Protein AF-A0AAD2GBJ2-F1 (afdb_monomer_lite)

Radius of gyration: 24.07 Å; chains: 1; bounding box: 47×38×88 Å

Structure (mmCIF, N/CA/C/O backbone):
data_AF-A0AAD2GBJ2-F1
#
_entry.id   AF-A0AAD2GBJ2-F1
#
loop_
_atom_site.group_PDB
_atom_site.id
_atom_site.type_symbol
_atom_site.label_atom_id
_atom_site.label_alt_id
_atom_site.label_comp_id
_atom_site.label_asym_id
_atom_site.label_entity_id
_atom_site.label_seq_id
_atom_site.pdbx_PDB_ins_code
_atom_site.Cartn_x
_atom_site.Cartn_y
_atom_site.Cartn_z
_atom_site.occupancy
_atom_site.B_iso_or_equiv
_atom_site.auth_seq_id
_atom_site.auth_comp_id
_atom_site.auth_asym_id
_atom_site.auth_atom_id
_atom_site.pdbx_PDB_model_num
ATOM 1 N N . MET A 1 1 ? -6.861 6.510 -46.431 1.00 47.28 1 MET A N 1
ATOM 2 C CA . MET A 1 1 ? -6.128 7.143 -45.316 1.00 47.28 1 MET A CA 1
ATOM 3 C C . MET A 1 1 ? -5.140 8.112 -45.944 1.00 47.28 1 MET A C 1
ATOM 5 O O . MET A 1 1 ? -4.191 7.664 -46.571 1.00 47.28 1 MET A O 1
ATOM 9 N N . PHE A 1 2 ? -5.452 9.412 -45.927 1.00 56.41 2 PHE A N 1
ATOM 10 C CA . PHE A 1 2 ? -4.546 10.474 -46.386 1.00 56.41 2 PHE A CA 1
ATOM 11 C C . PHE A 1 2 ? -3.212 10.320 -45.650 1.00 56.41 2 PHE A C 1
ATOM 13 O O . PHE A 1 2 ? -3.256 9.986 -44.470 1.00 56.41 2 PHE A O 1
ATOM 20 N N . GLY A 1 3 ? -2.071 1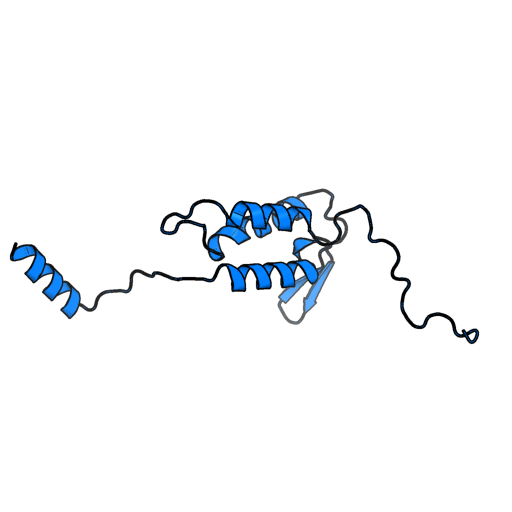0.501 -46.326 1.00 68.94 3 GLY A N 1
ATOM 21 C CA . GLY A 1 3 ? -0.700 10.249 -45.838 1.00 68.94 3 GLY A CA 1
ATOM 22 C C . GLY A 1 3 ? -0.228 11.112 -44.657 1.00 68.94 3 GLY A C 1
ATOM 23 O O . GLY A 1 3 ? 0.916 11.548 -44.622 1.00 68.94 3 GLY A O 1
ATOM 24 N N . ILE A 1 4 ? -1.114 11.375 -43.703 1.00 77.12 4 ILE A N 1
ATOM 25 C CA . ILE A 1 4 ? -0.851 12.014 -42.428 1.00 77.12 4 ILE A CA 1
ATOM 26 C C . ILE A 1 4 ? -0.357 10.907 -41.484 1.00 77.12 4 ILE A C 1
ATOM 28 O O . ILE A 1 4 ? -1.101 9.949 -41.238 1.00 77.12 4 ILE A O 1
ATOM 32 N N . PRO A 1 5 ? 0.883 10.989 -40.971 1.00 75.44 5 PRO A N 1
ATOM 33 C CA . PRO A 1 5 ? 1.371 10.038 -39.982 1.00 75.44 5 PRO A CA 1
ATOM 34 C C . PRO A 1 5 ? 0.474 10.060 -38.739 1.00 75.44 5 PRO A C 1
ATOM 36 O O . PRO A 1 5 ? -0.103 11.090 -38.393 1.00 75.44 5 PRO A O 1
ATOM 39 N N . SER A 1 6 ? 0.343 8.912 -38.068 1.00 75.00 6 SER A N 1
ATOM 40 C CA . SER A 1 6 ? -0.404 8.794 -36.811 1.00 75.00 6 SER A CA 1
ATOM 41 C C . SER A 1 6 ? 0.037 9.882 -35.827 1.00 75.00 6 SER A C 1
ATOM 43 O O . SER A 1 6 ? 1.187 9.896 -35.399 1.00 75.00 6 SER A O 1
ATOM 45 N N . MET A 1 7 ? -0.884 10.777 -35.458 1.00 81.81 7 MET A N 1
ATOM 46 C CA . MET A 1 7 ? -0.644 11.834 -34.464 1.00 81.81 7 MET A CA 1
ATOM 47 C C . MET A 1 7 ? -0.554 11.282 -33.034 1.00 81.81 7 MET A C 1
ATOM 49 O O . MET A 1 7 ? -0.141 11.987 -32.117 1.00 81.81 7 MET A O 1
ATOM 53 N N . THR A 1 8 ? -0.954 10.026 -32.830 1.00 82.75 8 THR A N 1
ATOM 54 C CA . THR A 1 8 ? -0.860 9.343 -31.542 1.00 82.75 8 THR A CA 1
ATOM 55 C C . THR A 1 8 ? 0.445 8.558 -31.430 1.00 82.75 8 THR A C 1
ATOM 57 O O . THR A 1 8 ? 0.902 8.002 -32.437 1.00 82.75 8 THR A O 1
ATOM 60 N N . PRO A 1 9 ? 1.020 8.452 -30.217 1.00 82.56 9 PRO A N 1
ATOM 61 C CA . PRO A 1 9 ? 2.178 7.603 -29.977 1.00 82.56 9 PRO A CA 1
ATOM 62 C C . PRO A 1 9 ? 1.876 6.151 -30.354 1.00 82.56 9 PRO A C 1
ATOM 64 O O . PRO A 1 9 ? 0.736 5.686 -30.272 1.00 82.56 9 PRO A O 1
ATOM 67 N N . VAL A 1 10 ? 2.916 5.428 -30.766 1.00 78.38 10 VAL A N 1
ATOM 68 C CA . VAL A 1 10 ? 2.814 4.010 -31.113 1.00 78.38 10 VAL A CA 1
ATOM 69 C C . VAL A 1 10 ? 2.427 3.234 -29.853 1.00 78.38 10 VAL A C 1
ATOM 71 O O . VAL A 1 10 ? 3.221 3.125 -28.922 1.00 78.38 10 VAL A O 1
ATOM 74 N N . MET A 1 11 ? 1.209 2.690 -29.818 1.00 78.81 11 MET A N 1
ATOM 75 C CA . MET A 1 11 ? 0.686 1.887 -28.700 1.00 78.81 11 MET A CA 1
ATOM 76 C C . MET A 1 11 ? 1.276 0.467 -28.670 1.00 78.81 11 MET A C 1
ATOM 78 O O . MET A 1 11 ? 0.545 -0.483 -28.418 1.00 78.81 11 MET A O 1
ATOM 82 N N . GLY A 1 12 ? 2.558 0.300 -29.014 1.00 76.12 12 GLY A N 1
ATOM 83 C CA . GLY A 1 12 ? 3.214 -1.006 -29.123 1.00 76.12 12 GLY A CA 1
ATOM 84 C C . GLY A 1 12 ? 2.973 -1.908 -27.901 1.00 76.12 12 GLY A C 1
ATOM 85 O O . GLY A 1 12 ? 2.557 -1.427 -26.845 1.00 76.12 12 GLY A O 1
ATOM 86 N N . PRO A 1 13 ? 3.211 -3.225 -28.029 1.00 81.12 13 PRO A N 1
ATOM 87 C CA . PRO A 1 13 ? 2.935 -4.162 -26.947 1.00 81.12 13 PRO A CA 1
ATOM 88 C C . PRO A 1 13 ? 3.663 -3.733 -25.670 1.00 81.12 13 PRO A C 1
ATOM 90 O O . PRO A 1 13 ? 4.822 -3.314 -25.718 1.00 81.12 13 PRO A O 1
ATOM 93 N N . PHE A 1 14 ? 2.974 -3.828 -24.530 1.00 79.56 14 PHE A N 1
ATOM 94 C CA . PHE A 1 14 ? 3.601 -3.552 -23.244 1.00 79.56 14 PHE A CA 1
ATOM 95 C C . PHE A 1 14 ? 4.816 -4.470 -23.038 1.00 79.56 14 PHE A C 1
ATOM 97 O O . PHE A 1 14 ? 4.805 -5.611 -23.515 1.00 79.56 14 PHE A O 1
ATOM 104 N N . PRO A 1 15 ? 5.854 -4.000 -22.324 1.00 83.12 15 PRO A N 1
ATOM 105 C CA . PRO A 1 15 ? 6.987 -4.841 -21.967 1.00 83.12 15 PRO A CA 1
ATOM 106 C C . PRO A 1 15 ? 6.517 -6.107 -21.243 1.00 83.12 15 PRO A C 1
ATOM 108 O O . PRO A 1 15 ? 5.548 -6.071 -20.487 1.00 83.12 15 PRO A O 1
ATOM 111 N N . LEU A 1 16 ? 7.229 -7.216 -21.447 1.00 84.19 16 LEU A N 1
ATOM 112 C CA . LEU A 1 16 ? 6.998 -8.464 -20.704 1.00 84.19 16 LEU A CA 1
ATOM 113 C C . LEU A 1 16 ? 7.336 -8.322 -19.210 1.00 84.19 16 LEU A C 1
ATOM 115 O O . LEU A 1 16 ? 6.868 -9.103 -18.386 1.00 84.19 16 LEU A O 1
ATOM 119 N N . GLU A 1 17 ? 8.156 -7.332 -18.870 1.00 84.75 17 GLU A N 1
ATOM 120 C CA . GLU A 1 17 ? 8.548 -7.016 -17.504 1.00 84.75 17 GLU A CA 1
ATOM 121 C C . GLU A 1 17 ? 7.454 -6.243 -16.755 1.00 84.75 17 GLU A C 1
ATOM 123 O O . GLU A 1 17 ? 6.686 -5.467 -17.333 1.00 84.75 17 GLU A O 1
ATOM 128 N N . ASP A 1 18 ? 7.412 -6.413 -15.431 1.00 83.62 18 ASP A N 1
ATOM 129 C CA . ASP A 1 18 ? 6.453 -5.716 -14.578 1.00 83.62 18 ASP A CA 1
ATOM 130 C C . ASP A 1 18 ? 6.849 -4.249 -14.348 1.00 83.62 18 ASP A C 1
ATOM 132 O O . ASP A 1 18 ? 7.459 -3.881 -13.343 1.00 83.62 18 ASP A O 1
ATOM 136 N N . THR A 1 19 ? 6.464 -3.397 -15.293 1.00 83.56 19 THR A N 1
ATOM 137 C CA . THR A 1 19 ? 6.721 -1.949 -15.250 1.00 83.56 19 THR A CA 1
ATOM 138 C C . THR A 1 19 ? 5.728 -1.174 -14.381 1.00 83.56 19 THR A C 1
ATOM 140 O O . THR A 1 19 ? 6.045 -0.088 -13.896 1.00 83.56 19 THR A O 1
ATOM 143 N N . PHE A 1 20 ? 4.530 -1.719 -14.147 1.00 84.94 20 PHE A N 1
ATOM 144 C CA . PHE A 1 20 ? 3.458 -1.034 -13.413 1.00 84.94 20 PHE A CA 1
ATOM 145 C C . PHE A 1 20 ? 3.310 -1.495 -11.958 1.00 84.94 20 PHE A C 1
ATOM 147 O O . PHE A 1 20 ? 2.647 -0.822 -11.167 1.00 84.94 20 PHE A O 1
ATOM 154 N N . GLY A 1 21 ? 3.925 -2.616 -11.577 1.00 87.81 21 GLY A N 1
ATOM 155 C CA . GLY A 1 21 ? 3.791 -3.210 -10.247 1.00 87.81 21 GLY A CA 1
ATOM 156 C C . GLY A 1 21 ? 2.589 -4.148 -10.142 1.00 87.81 21 GLY A C 1
ATOM 157 O O . GLY A 1 21 ? 1.969 -4.246 -9.080 1.00 87.81 21 GLY A O 1
ATOM 158 N N . MET A 1 22 ? 2.250 -4.836 -11.229 1.00 90.56 22 MET A N 1
ATOM 159 C CA . MET A 1 22 ? 1.196 -5.845 -11.316 1.00 90.56 22 MET A CA 1
ATOM 160 C C . MET A 1 22 ? 1.433 -7.024 -10.365 1.00 90.56 22 MET A C 1
ATOM 162 O O . MET A 1 22 ? 0.489 -7.487 -9.725 1.00 90.56 22 MET A O 1
ATOM 166 N N . GLY A 1 23 ? 2.676 -7.487 -10.214 1.00 90.19 23 GLY A N 1
ATOM 167 C CA . GLY A 1 23 ? 3.034 -8.563 -9.287 1.00 90.19 23 GLY A CA 1
ATOM 168 C C . GLY A 1 23 ? 2.747 -8.178 -7.831 1.00 90.19 23 GLY A C 1
ATOM 169 O O . GLY A 1 23 ? 1.960 -8.853 -7.158 1.00 90.19 23 GLY A O 1
ATOM 170 N N . PRO A 1 24 ? 3.293 -7.050 -7.338 1.00 89.75 24 PRO A N 1
ATOM 171 C CA . PRO A 1 24 ? 2.954 -6.513 -6.023 1.00 89.75 24 PRO A CA 1
ATOM 172 C C . PRO A 1 24 ? 1.455 -6.242 -5.837 1.00 89.75 24 PRO A C 1
ATOM 174 O O . PRO A 1 24 ? 0.930 -6.451 -4.742 1.00 89.75 24 PRO A O 1
ATOM 177 N N . ALA A 1 25 ? 0.749 -5.812 -6.888 1.00 91.75 25 ALA A N 1
ATOM 178 C CA . ALA A 1 25 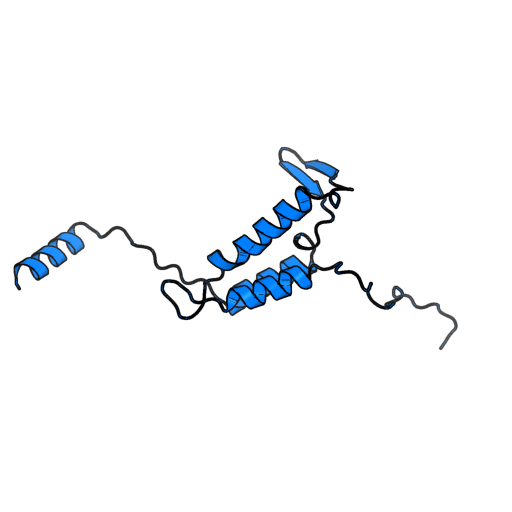? -0.695 -5.599 -6.846 1.00 91.75 25 ALA A CA 1
ATOM 179 C C . ALA A 1 25 ? -1.463 -6.916 -6.645 1.00 91.75 25 ALA A C 1
ATOM 181 O O . ALA A 1 25 ? -2.346 -6.980 -5.787 1.00 91.75 25 ALA A O 1
ATOM 182 N N . ALA A 1 26 ? -1.095 -7.981 -7.361 1.00 92.31 26 ALA A N 1
ATOM 183 C CA . ALA A 1 26 ? -1.685 -9.308 -7.190 1.00 92.31 26 ALA A CA 1
ATOM 184 C C . ALA A 1 26 ? -1.448 -9.858 -5.774 1.00 92.31 26 ALA A C 1
ATOM 186 O O . ALA A 1 26 ? -2.380 -10.347 -5.130 1.00 92.31 26 ALA A O 1
ATOM 187 N N . CYS A 1 27 ? -0.232 -9.703 -5.242 1.00 90.75 27 CYS A N 1
ATOM 188 C CA . CYS A 1 27 ? 0.085 -10.080 -3.863 1.00 90.75 27 CYS A CA 1
ATOM 189 C C . CYS A 1 27 ? -0.754 -9.302 -2.839 1.00 90.75 27 CYS A C 1
ATOM 191 O O . CYS A 1 27 ? -1.242 -9.886 -1.870 1.00 90.75 27 CYS A O 1
ATOM 193 N N . LEU A 1 28 ? -0.968 -8.001 -3.061 1.00 90.12 28 LEU A N 1
ATOM 194 C CA . LEU A 1 28 ? -1.803 -7.175 -2.190 1.00 90.12 28 LEU A CA 1
ATOM 195 C C . LEU A 1 28 ? -3.281 -7.584 -2.250 1.00 90.12 28 LEU A C 1
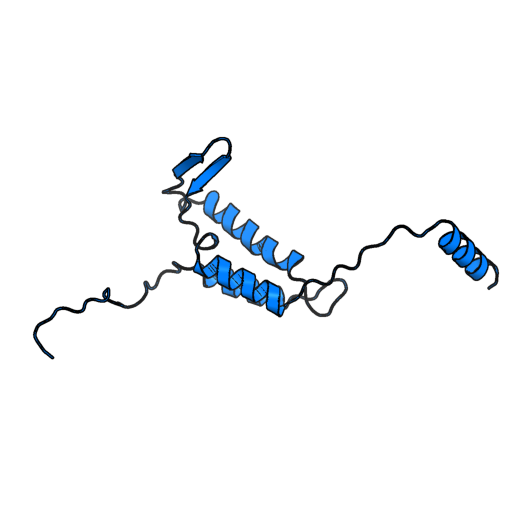ATOM 197 O O . LEU A 1 28 ? -3.927 -7.651 -1.206 1.00 90.12 28 LEU A O 1
ATOM 201 N N . LEU A 1 29 ? -3.808 -7.909 -3.436 1.00 90.44 29 LEU A N 1
ATOM 202 C CA . LEU A 1 29 ? -5.165 -8.448 -3.576 1.00 90.44 29 LEU A CA 1
ATOM 203 C C . LEU A 1 29 ? -5.314 -9.782 -2.845 1.00 90.44 29 LEU A C 1
ATOM 205 O O . LEU A 1 29 ? -6.277 -9.956 -2.104 1.00 90.44 29 LEU A O 1
ATOM 209 N N . ARG A 1 30 ? -4.345 -10.692 -2.980 1.00 90.75 30 ARG A N 1
ATOM 210 C CA . ARG A 1 30 ? -4.358 -11.962 -2.244 1.00 90.75 30 ARG A CA 1
ATOM 211 C C . ARG A 1 30 ? -4.371 -11.726 -0.737 1.00 90.75 30 ARG A C 1
ATOM 213 O O . ARG A 1 30 ? -5.213 -12.283 -0.047 1.00 90.75 30 ARG A O 1
ATOM 220 N N . ARG A 1 31 ? -3.501 -10.838 -0.246 1.00 88.06 31 ARG A N 1
ATOM 221 C CA . ARG A 1 31 ? -3.455 -10.460 1.171 1.00 88.06 31 ARG A CA 1
ATOM 222 C C . ARG A 1 31 ? -4.752 -9.817 1.651 1.00 88.06 31 ARG A C 1
ATOM 224 O O . ARG A 1 31 ? -5.130 -10.019 2.794 1.00 88.06 31 ARG A O 1
ATOM 231 N N . SER A 1 32 ? -5.455 -9.066 0.802 1.00 87.19 32 SER A N 1
ATOM 232 C CA . SER A 1 32 ? -6.736 -8.444 1.172 1.00 87.19 32 SER A CA 1
ATOM 233 C C . SER A 1 32 ? -7.833 -9.450 1.549 1.00 87.19 32 SER A C 1
ATOM 235 O O . SER A 1 32 ? -8.796 -9.067 2.206 1.00 87.19 32 SER A O 1
ATOM 237 N N . LEU A 1 33 ? -7.666 -10.724 1.175 1.00 89.00 33 LEU A N 1
ATOM 238 C CA . LEU A 1 33 ? -8.571 -11.824 1.507 1.00 89.00 33 LEU A CA 1
ATOM 239 C C . LEU A 1 33 ? -8.169 -12.575 2.787 1.00 89.00 33 LEU A C 1
ATOM 241 O O . LEU A 1 33 ? -8.893 -13.478 3.201 1.00 89.00 33 LEU A O 1
ATOM 245 N N . ASP A 1 34 ? -7.036 -12.228 3.410 1.00 88.62 34 ASP A N 1
ATOM 246 C CA . ASP A 1 34 ? -6.604 -12.843 4.666 1.00 88.62 34 ASP A CA 1
ATOM 247 C C . ASP A 1 34 ? -7.651 -12.585 5.772 1.00 88.62 34 ASP A C 1
ATOM 249 O O . ASP A 1 34 ? -8.287 -11.521 5.786 1.00 88.62 34 ASP A O 1
ATOM 253 N N . PRO A 1 35 ? -7.824 -13.513 6.732 1.00 86.56 35 PRO A N 1
ATOM 254 C CA . PRO A 1 35 ? -8.755 -13.324 7.836 1.00 86.56 35 PRO A CA 1
ATOM 255 C C . PRO A 1 35 ? -8.340 -12.148 8.729 1.00 86.56 35 PRO A C 1
ATOM 257 O O . PRO A 1 35 ? -7.172 -11.984 9.093 1.00 86.56 35 PRO A O 1
ATOM 260 N N . GLY A 1 36 ? -9.314 -11.310 9.088 1.00 83.25 36 GLY A N 1
ATOM 261 C CA . GLY A 1 36 ? -9.119 -10.180 9.994 1.00 83.25 36 GLY A CA 1
ATOM 262 C C . GLY A 1 36 ? -9.277 -10.573 11.466 1.00 83.25 36 GLY A C 1
ATOM 263 O O . GLY A 1 36 ? -9.911 -11.566 11.800 1.00 83.25 36 GLY A O 1
ATOM 264 N N . ARG A 1 37 ? -8.745 -9.749 12.379 1.00 78.19 37 ARG A N 1
ATOM 265 C CA . ARG A 1 37 ? -8.884 -9.974 13.834 1.00 78.19 37 ARG A CA 1
ATOM 266 C C . ARG A 1 37 ? -10.330 -9.821 14.329 1.00 78.19 37 ARG A C 1
ATOM 268 O O . ARG A 1 37 ? -10.767 -10.588 15.170 1.00 78.19 37 ARG A O 1
ATOM 275 N N . ASN A 1 38 ? -11.050 -8.831 13.794 1.00 76.44 38 ASN A N 1
ATOM 276 C CA . ASN A 1 38 ? -12.410 -8.458 14.219 1.00 76.44 38 ASN A CA 1
ATOM 277 C C . ASN A 1 38 ? -13.451 -8.577 13.084 1.00 76.44 38 ASN A C 1
ATOM 279 O O . ASN A 1 38 ? -14.61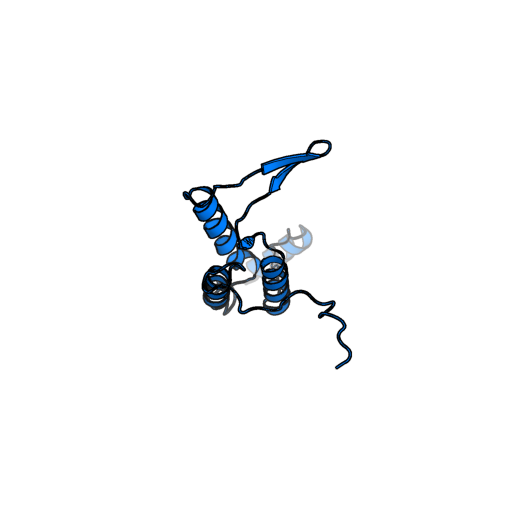2 -8.215 13.260 1.00 76.44 38 ASN A O 1
ATOM 283 N N . LYS A 1 39 ? -13.032 -8.997 11.886 1.00 77.38 39 LYS A N 1
ATOM 284 C CA . LYS A 1 39 ? -13.862 -9.113 10.677 1.00 77.38 39 LYS A CA 1
ATOM 285 C C . LYS A 1 39 ? -13.423 -10.335 9.877 1.00 77.38 39 LYS A C 1
ATOM 287 O O . LYS A 1 39 ? -12.278 -10.753 9.993 1.00 77.38 39 LYS A O 1
ATOM 292 N N . ALA A 1 40 ? -14.304 -10.835 9.010 1.00 82.19 40 ALA A N 1
ATOM 293 C CA . ALA A 1 40 ? -14.010 -11.971 8.136 1.00 82.19 40 ALA A CA 1
ATOM 294 C C . ALA A 1 40 ? -12.766 -11.758 7.254 1.00 82.19 40 ALA A C 1
ATOM 296 O O . ALA A 1 40 ? -12.036 -12.708 7.013 1.00 82.19 40 ALA A O 1
ATOM 297 N N . ILE A 1 41 ? -12.504 -10.517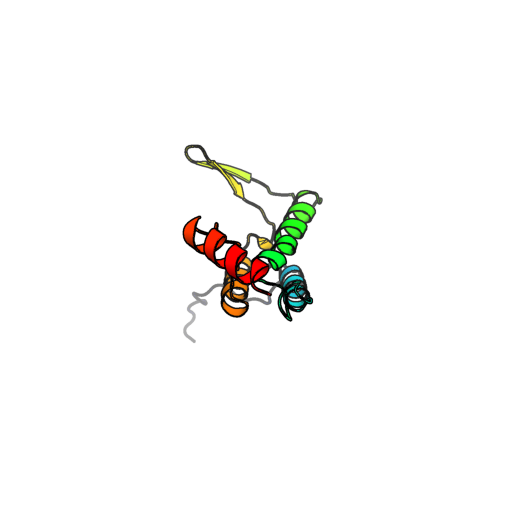 6.825 1.00 83.94 41 ILE A N 1
ATOM 298 C CA . ILE A 1 41 ? -11.334 -10.139 6.018 1.00 83.94 41 ILE A CA 1
ATOM 299 C C . ILE A 1 41 ? -10.575 -8.964 6.646 1.00 83.94 41 ILE A C 1
ATOM 301 O O . ILE A 1 41 ? -11.161 -8.157 7.383 1.00 83.94 41 ILE A O 1
ATOM 305 N N . ILE A 1 42 ? -9.274 -8.858 6.358 1.00 83.38 42 ILE A N 1
ATOM 306 C CA . ILE A 1 42 ? -8.443 -7.740 6.819 1.00 83.38 42 ILE A CA 1
ATOM 307 C C . ILE A 1 42 ? -8.949 -6.387 6.297 1.00 83.38 42 ILE A C 1
ATOM 309 O O . ILE A 1 42 ? -9.529 -6.270 5.220 1.00 83.38 42 ILE A O 1
ATOM 313 N N . GLN A 1 43 ? -8.691 -5.327 7.064 1.00 81.56 43 GLN A N 1
ATOM 314 C CA . GLN A 1 43 ? -9.029 -3.956 6.677 1.00 81.56 43 GLN A CA 1
ATOM 315 C C . GLN A 1 43 ? -7.939 -3.330 5.809 1.00 81.56 43 GLN A C 1
ATOM 317 O O . GLN A 1 43 ? -6.769 -3.735 5.868 1.00 81.56 43 GLN A O 1
ATOM 322 N N . PHE A 1 44 ? -8.312 -2.293 5.052 1.00 80.75 44 PHE A N 1
ATOM 323 C CA . PHE A 1 44 ? -7.376 -1.628 4.160 1.00 80.75 44 PHE A CA 1
ATOM 324 C C . PHE A 1 44 ? -6.173 -1.068 4.903 1.00 80.75 44 PHE A C 1
ATOM 326 O O . PHE A 1 44 ? -5.102 -1.168 4.346 1.00 80.75 44 PHE A O 1
ATOM 333 N N . ALA A 1 45 ? -6.280 -0.577 6.142 1.00 73.69 45 ALA A N 1
ATOM 334 C CA . ALA A 1 45 ? -5.122 -0.096 6.912 1.00 73.69 45 ALA A CA 1
ATOM 335 C C . ALA A 1 45 ? -4.044 -1.170 7.209 1.00 73.69 45 ALA A C 1
ATOM 337 O O . ALA A 1 45 ? -2.886 -0.843 7.477 1.00 73.69 45 ALA A O 1
ATOM 338 N N . THR A 1 46 ? -4.392 -2.462 7.154 1.00 71.19 46 THR A N 1
ATOM 339 C CA . THR A 1 46 ? -3.464 -3.577 7.441 1.00 71.19 46 THR A CA 1
ATOM 340 C C . THR A 1 46 ? -2.801 -4.131 6.174 1.00 71.19 46 THR A C 1
ATOM 342 O O . THR A 1 46 ? -1.622 -4.492 6.190 1.00 71.19 46 THR A O 1
ATOM 345 N N . ALA A 1 47 ? -3.528 -4.142 5.055 1.00 70.31 47 ALA A N 1
ATOM 346 C CA . ALA A 1 47 ? -3.044 -4.554 3.739 1.00 70.31 47 ALA A CA 1
ATOM 347 C C . ALA A 1 47 ? -1.817 -3.789 3.169 1.00 70.31 47 ALA A C 1
ATOM 349 O O . ALA A 1 47 ? -0.950 -4.444 2.582 1.00 70.31 47 ALA A O 1
ATOM 350 N N . PRO A 1 48 ? -1.628 -2.459 3.327 1.00 65.56 48 PRO A N 1
ATOM 351 C CA . PRO A 1 48 ? -0.653 -1.681 2.575 1.00 65.56 48 PRO A CA 1
ATOM 352 C C . PRO A 1 48 ? 0.730 -1.780 3.217 1.00 65.56 48 PRO A C 1
ATOM 354 O O . PRO A 1 48 ? 1.709 -1.369 2.605 1.00 65.56 48 PRO A O 1
ATOM 357 N N . ARG A 1 49 ? 0.852 -2.403 4.403 1.00 75.00 49 ARG A N 1
ATOM 358 C CA . ARG A 1 49 ? 2.150 -2.800 4.971 1.00 75.00 49 ARG A CA 1
ATOM 359 C C . ARG A 1 49 ? 2.954 -3.646 3.981 1.00 75.00 49 ARG A C 1
ATOM 361 O O . ARG A 1 49 ? 4.176 -3.562 3.966 1.00 75.00 49 ARG A O 1
ATOM 368 N N . PHE A 1 50 ? 2.270 -4.395 3.112 1.00 78.38 50 PHE A N 1
ATOM 369 C CA . PHE A 1 50 ? 2.897 -5.117 2.009 1.00 78.38 50 PHE A CA 1
ATOM 370 C C . PHE A 1 50 ? 3.550 -4.181 0.981 1.00 78.38 50 PHE A C 1
ATOM 372 O O . PHE A 1 50 ? 4.682 -4.424 0.574 1.00 78.38 50 PHE A O 1
ATOM 379 N N . ARG A 1 51 ? 2.880 -3.081 0.604 1.00 83.06 51 ARG A N 1
ATOM 380 C CA . ARG A 1 51 ? 3.453 -2.057 -0.284 1.00 83.06 51 ARG A CA 1
ATOM 381 C C . ARG A 1 51 ? 4.733 -1.486 0.325 1.00 83.06 51 ARG A C 1
ATOM 383 O O . ARG A 1 51 ? 5.737 -1.425 -0.372 1.00 83.06 51 ARG A O 1
ATOM 390 N N . SER A 1 52 ? 4.704 -1.108 1.604 1.00 84.62 52 SER A N 1
ATOM 391 C CA . SER A 1 52 ? 5.884 -0.578 2.302 1.00 84.62 52 SER A CA 1
ATOM 392 C C . SER A 1 52 ? 7.027 -1.595 2.375 1.00 84.62 52 SER A C 1
ATOM 394 O O . SER A 1 52 ? 8.183 -1.240 2.167 1.00 84.62 52 SER A O 1
ATOM 396 N N . ALA A 1 53 ? 6.720 -2.869 2.634 1.00 86.06 53 ALA A N 1
ATOM 397 C CA . ALA A 1 53 ? 7.722 -3.932 2.628 1.00 86.06 53 ALA A CA 1
ATOM 398 C C . ALA A 1 53 ? 8.361 -4.099 1.239 1.00 86.06 53 ALA A C 1
ATOM 400 O O . ALA A 1 53 ? 9.584 -4.165 1.132 1.00 86.06 53 ALA A O 1
ATOM 401 N N . TYR A 1 54 ? 7.546 -4.098 0.179 1.00 87.75 54 TYR A N 1
ATOM 402 C CA . TYR A 1 54 ? 8.030 -4.186 -1.196 1.00 87.75 54 TYR A CA 1
ATOM 403 C C . TYR A 1 54 ? 8.899 -2.985 -1.577 1.00 87.75 54 TYR A C 1
ATOM 405 O O . TYR A 1 54 ? 9.989 -3.179 -2.108 1.00 87.75 54 TYR A O 1
ATOM 413 N N . SER A 1 55 ? 8.464 -1.753 -1.285 1.00 86.38 55 SER A N 1
ATOM 414 C CA . SER A 1 55 ? 9.263 -0.561 -1.590 1.00 86.38 55 SER A CA 1
ATOM 415 C C . SER A 1 55 ? 10.599 -0.584 -0.863 1.00 86.38 55 SER A C 1
ATOM 417 O O . SER A 1 55 ? 11.622 -0.287 -1.466 1.00 86.38 55 SER A O 1
ATOM 419 N N . ASN A 1 56 ? 10.620 -0.995 0.406 1.00 87.12 56 ASN A N 1
ATOM 420 C CA . ASN A 1 56 ? 11.859 -1.069 1.176 1.00 87.12 56 ASN A CA 1
ATOM 421 C C . ASN A 1 56 ? 12.810 -2.135 0.620 1.00 87.12 56 ASN A C 1
ATOM 423 O O . ASN A 1 56 ? 13.998 -1.867 0.475 1.00 87.12 56 ASN A O 1
ATOM 427 N N . ALA A 1 57 ? 12.295 -3.312 0.257 1.00 87.00 57 ALA A N 1
ATOM 428 C CA . ALA A 1 57 ? 13.092 -4.357 -0.381 1.00 87.00 57 ALA A CA 1
ATOM 429 C C . ALA A 1 57 ? 13.631 -3.907 -1.748 1.00 87.00 57 ALA A C 1
ATOM 431 O O . ALA A 1 57 ? 14.801 -4.122 -2.050 1.00 87.00 57 ALA A O 1
ATOM 432 N N . TYR A 1 58 ? 12.806 -3.221 -2.546 1.00 86.25 58 TYR A N 1
ATOM 433 C CA . TYR A 1 58 ? 13.224 -2.632 -3.816 1.00 86.25 58 TYR A CA 1
ATOM 434 C C . TYR A 1 58 ? 14.345 -1.611 -3.601 1.00 86.25 58 TYR A C 1
ATOM 436 O O . TYR A 1 58 ? 15.368 -1.682 -4.278 1.00 86.25 58 TYR A O 1
ATOM 444 N N . HIS A 1 59 ? 14.192 -0.725 -2.612 1.00 83.44 59 HIS A N 1
ATOM 445 C CA . HIS A 1 59 ? 15.184 0.290 -2.263 1.00 83.44 59 HIS A CA 1
ATOM 446 C C . HIS A 1 59 ? 16.478 -0.272 -1.651 1.00 83.44 59 HIS A C 1
ATOM 448 O O . HIS A 1 59 ? 17.517 0.377 -1.708 1.00 83.44 59 HIS A O 1
ATOM 454 N N . ALA A 1 60 ? 16.439 -1.469 -1.072 1.00 84.38 60 ALA A N 1
ATOM 455 C CA . ALA A 1 60 ? 17.630 -2.173 -0.600 1.00 84.38 60 ALA A CA 1
ATOM 456 C C . ALA A 1 60 ? 18.314 -3.001 -1.707 1.00 84.38 60 ALA A C 1
ATOM 458 O O . ALA A 1 60 ? 19.445 -3.451 -1.536 1.00 84.38 60 ALA A O 1
ATOM 459 N N . SER A 1 61 ? 17.627 -3.240 -2.828 1.00 80.94 61 SER A N 1
ATOM 460 C CA . SER A 1 61 ? 18.125 -4.059 -3.936 1.00 80.94 61 SER A CA 1
ATOM 461 C C . SER A 1 61 ? 18.963 -3.256 -4.941 1.00 80.94 61 SER A C 1
ATOM 463 O O . SER A 1 61 ? 18.892 -2.028 -4.996 1.00 80.94 61 SER A O 1
ATOM 465 N N . LYS A 1 62 ? 19.685 -3.963 -5.826 1.00 63.09 62 LYS A N 1
ATOM 466 C CA . LYS A 1 62 ? 20.429 -3.373 -6.961 1.00 63.09 62 LYS A CA 1
ATOM 467 C C . LYS A 1 62 ? 19.536 -2.568 -7.927 1.00 63.09 62 LYS A C 1
ATOM 469 O O . LYS A 1 62 ? 20.044 -1.770 -8.700 1.00 63.09 62 LYS A O 1
ATOM 474 N N . SER A 1 63 ? 18.213 -2.729 -7.851 1.00 62.41 63 SER A N 1
ATOM 475 C CA . SER A 1 63 ? 17.222 -1.995 -8.656 1.00 62.41 63 SER A CA 1
ATOM 476 C C . SER A 1 63 ? 17.156 -0.489 -8.332 1.00 62.41 63 SER A C 1
ATOM 478 O O . SER A 1 63 ? 16.457 0.269 -9.007 1.00 62.41 63 SER A O 1
ATOM 480 N N . VAL A 1 64 ? 17.884 -0.034 -7.303 1.00 62.34 64 VAL A N 1
ATOM 481 C CA . VAL A 1 64 ? 18.153 1.383 -7.015 1.00 62.34 64 VAL A CA 1
ATOM 482 C C . VAL A 1 64 ? 19.263 1.903 -7.918 1.00 62.34 64 VAL A C 1
ATOM 484 O O . VAL A 1 64 ? 20.373 2.180 -7.486 1.00 62.34 64 VAL A O 1
ATOM 487 N N . GLU A 1 65 ? 18.970 2.030 -9.203 1.00 56.66 65 GLU A N 1
ATOM 488 C CA . GLU A 1 65 ? 19.929 2.619 -10.143 1.00 56.66 65 GLU A CA 1
ATOM 489 C C . GLU A 1 65 ? 19.710 4.136 -10.294 1.00 56.66 65 GLU A C 1
ATOM 491 O O . GLU A 1 65 ? 20.647 4.894 -10.530 1.00 56.66 65 GLU A O 1
ATOM 496 N N . HIS A 1 66 ? 18.482 4.614 -10.050 1.00 56.81 66 HIS A N 1
ATOM 497 C CA . HIS A 1 66 ? 18.098 6.012 -10.260 1.00 56.81 66 HIS A CA 1
ATOM 498 C C . HIS A 1 66 ? 17.198 6.533 -9.130 1.00 56.81 66 HIS A C 1
ATOM 500 O O . HIS A 1 66 ? 15.976 6.601 -9.270 1.00 56.81 66 HIS A O 1
ATOM 506 N N . ILE A 1 67 ? 17.798 6.898 -7.992 1.00 60.69 67 ILE A N 1
ATOM 507 C CA . ILE A 1 67 ? 17.141 7.770 -7.010 1.00 60.69 67 ILE A CA 1
ATOM 508 C C . ILE A 1 67 ? 17.735 9.169 -7.151 1.00 60.69 67 ILE A C 1
ATOM 510 O O . ILE A 1 67 ? 18.855 9.414 -6.712 1.00 60.69 67 ILE A O 1
ATOM 514 N N . SER A 1 68 ? 16.991 10.087 -7.771 1.00 59.94 68 SER A N 1
ATOM 515 C CA . SER A 1 68 ? 17.374 11.501 -7.815 1.00 59.94 68 SER A CA 1
ATOM 516 C C . SER A 1 68 ? 16.669 12.259 -6.694 1.00 59.94 68 SER A C 1
ATOM 518 O O . SER A 1 68 ? 15.451 12.172 -6.525 1.00 59.94 68 SER A O 1
ATOM 520 N N . SER A 1 69 ? 17.441 12.982 -5.886 1.00 56.28 69 SER A N 1
ATOM 521 C CA . SER A 1 69 ? 16.901 13.846 -4.838 1.00 56.28 69 SER A CA 1
ATOM 522 C C . SER A 1 69 ? 16.573 15.219 -5.423 1.00 56.28 69 SER A C 1
ATOM 524 O O . SER A 1 69 ? 17.477 15.930 -5.860 1.00 56.28 69 SER A O 1
ATOM 526 N N . MET A 1 70 ? 15.303 15.605 -5.409 1.00 59.97 70 MET A N 1
ATOM 527 C CA . MET A 1 70 ? 14.854 16.967 -5.691 1.00 59.97 70 MET A CA 1
ATOM 528 C C . MET A 1 70 ? 14.562 17.668 -4.364 1.00 59.97 70 MET A C 1
ATOM 530 O O . MET A 1 70 ? 13.786 17.164 -3.559 1.00 59.97 70 MET A O 1
ATOM 534 N N . ALA A 1 71 ? 15.173 18.820 -4.107 1.00 56.25 71 ALA A N 1
ATOM 535 C CA . ALA A 1 71 ? 14.829 19.649 -2.956 1.00 56.25 71 ALA A CA 1
ATOM 536 C C . ALA A 1 71 ? 13.934 20.798 -3.429 1.00 56.25 71 ALA A C 1
ATOM 538 O O . ALA A 1 71 ? 14.334 21.554 -4.312 1.00 56.25 71 ALA A O 1
ATOM 539 N N . TYR A 1 72 ? 12.738 20.926 -2.851 1.00 50.41 72 TYR A N 1
ATOM 540 C CA . TYR A 1 72 ? 11.885 22.099 -3.050 1.00 50.41 72 TYR A CA 1
ATOM 541 C C . TYR A 1 72 ? 11.568 22.724 -1.693 1.00 50.41 72 TYR A C 1
ATOM 543 O O . TYR A 1 72 ? 10.994 22.058 -0.826 1.00 50.41 72 TYR A O 1
ATOM 551 N N . GLU A 1 73 ? 11.983 23.984 -1.531 1.00 66.25 73 GLU A N 1
ATOM 552 C CA . GLU A 1 73 ? 11.843 24.861 -0.353 1.00 66.25 73 GLU A CA 1
ATOM 553 C C . GLU A 1 73 ? 12.410 24.304 0.972 1.00 66.25 73 GLU A C 1
ATOM 555 O O . GLU A 1 73 ? 13.309 24.904 1.556 1.00 66.25 73 GLU A O 1
ATOM 560 N N . SER A 1 74 ? 11.932 23.155 1.459 1.00 65.75 74 SER A N 1
ATOM 561 C CA . SER A 1 74 ? 12.428 22.443 2.656 1.00 65.75 74 SER A CA 1
ATOM 562 C C . SER A 1 74 ? 12.190 20.925 2.632 1.00 65.75 74 SER A C 1
ATOM 564 O O . SER A 1 74 ? 12.672 20.211 3.511 1.00 65.75 74 SER A O 1
ATOM 566 N N . ASN A 1 75 ? 11.488 20.400 1.622 1.00 57.69 75 ASN A N 1
ATOM 567 C CA . ASN A 1 75 ? 11.200 18.973 1.504 1.00 57.69 75 ASN A CA 1
ATOM 568 C C . ASN A 1 75 ? 12.136 18.312 0.489 1.00 57.69 75 ASN A C 1
ATOM 570 O O . ASN A 1 75 ? 12.256 18.748 -0.658 1.00 57.69 75 ASN A O 1
ATOM 574 N N . LYS A 1 76 ? 12.794 17.232 0.924 1.00 64.19 76 LYS A N 1
ATOM 575 C CA . LYS A 1 76 ? 13.554 16.338 0.047 1.00 64.19 76 LYS A CA 1
ATOM 576 C C . LYS A 1 76 ? 12.583 15.355 -0.601 1.00 64.19 76 LYS A C 1
ATOM 578 O O . LYS A 1 76 ? 12.059 14.466 0.065 1.00 64.19 76 LYS A O 1
ATOM 583 N N . PHE A 1 77 ? 12.353 15.514 -1.895 1.00 67.88 77 PHE A N 1
ATOM 584 C CA . PHE A 1 77 ? 11.646 14.556 -2.732 1.00 67.88 77 PHE A CA 1
ATOM 585 C C . PHE A 1 77 ? 12.645 13.601 -3.375 1.00 67.88 77 PHE A C 1
ATOM 587 O O . PHE A 1 77 ? 13.726 14.003 -3.796 1.00 67.88 77 PHE A O 1
ATOM 594 N N . TYR A 1 78 ? 12.276 12.330 -3.471 1.00 67.69 78 TYR A N 1
ATOM 595 C CA . TYR A 1 78 ? 13.064 11.316 -4.158 1.00 67.69 78 TYR A CA 1
ATOM 596 C C . TYR A 1 78 ? 12.273 10.845 -5.373 1.00 67.69 78 TYR A C 1
ATOM 598 O O . TYR A 1 78 ? 11.176 10.306 -5.225 1.00 67.69 78 TYR A O 1
ATOM 606 N N . THR A 1 79 ? 12.817 11.039 -6.570 1.00 70.88 79 THR A N 1
ATOM 607 C CA . THR A 1 79 ? 12.310 10.350 -7.760 1.00 70.88 79 THR A CA 1
ATOM 608 C C . THR A 1 79 ? 12.813 8.921 -7.688 1.00 70.88 79 THR A C 1
ATOM 610 O O . THR A 1 79 ? 14.013 8.709 -7.547 1.00 70.88 79 THR A O 1
ATOM 613 N N . THR A 1 80 ? 11.918 7.940 -7.757 1.00 78.19 80 THR A N 1
ATOM 614 C CA . THR A 1 80 ? 12.283 6.522 -7.762 1.00 78.19 80 THR A CA 1
ATOM 615 C C . THR A 1 80 ? 11.668 5.816 -8.957 1.00 78.19 80 THR A C 1
ATOM 617 O O . THR A 1 80 ? 10.547 6.118 -9.358 1.00 78.19 80 THR A O 1
ATOM 620 N N . THR A 1 81 ? 12.392 4.836 -9.490 1.00 83.19 81 THR A N 1
ATOM 621 C CA . THR A 1 81 ? 11.900 3.899 -10.506 1.00 83.19 81 THR A CA 1
ATOM 622 C C . THR A 1 81 ? 11.025 2.786 -9.926 1.00 83.19 81 THR A C 1
ATOM 624 O O . THR A 1 81 ? 10.517 1.963 -10.677 1.00 83.19 81 THR A O 1
ATOM 627 N N . CYS A 1 82 ? 10.829 2.735 -8.601 1.00 84.69 82 CYS A N 1
ATOM 628 C CA . CYS A 1 82 ? 10.030 1.690 -7.972 1.00 84.69 82 CYS A CA 1
ATOM 629 C C . CYS A 1 82 ? 8.585 1.699 -8.515 1.00 84.69 82 CYS A C 1
ATOM 631 O O . CYS A 1 82 ? 7.874 2.697 -8.338 1.00 84.69 82 CYS A O 1
ATOM 633 N N . PRO A 1 83 ? 8.089 0.582 -9.082 1.00 86.56 83 PRO A N 1
ATOM 634 C CA . PRO A 1 83 ? 6.795 0.546 -9.765 1.00 86.56 83 PRO A CA 1
ATOM 635 C C . PRO A 1 83 ? 5.617 0.838 -8.826 1.00 86.56 83 PRO A C 1
ATOM 637 O O . PRO A 1 83 ? 4.598 1.389 -9.239 1.00 86.56 83 PRO A O 1
ATOM 640 N N . THR A 1 84 ? 5.768 0.569 -7.523 1.00 87.75 84 THR A N 1
ATOM 641 C CA . THR A 1 84 ? 4.724 0.896 -6.540 1.00 87.75 84 THR A CA 1
ATOM 642 C C . THR A 1 84 ? 4.511 2.399 -6.365 1.00 87.75 84 THR A C 1
ATOM 644 O O . THR A 1 84 ? 3.419 2.812 -5.987 1.00 87.75 84 THR A O 1
ATOM 647 N N . TYR A 1 85 ? 5.494 3.254 -6.653 1.00 86.88 85 TYR A N 1
ATOM 648 C CA . TYR A 1 85 ? 5.316 4.713 -6.640 1.00 86.88 85 TYR A CA 1
ATOM 649 C C . TYR A 1 85 ? 4.723 5.254 -7.948 1.00 86.88 85 TYR A C 1
ATOM 651 O O . TYR A 1 85 ? 4.404 6.439 -8.025 1.00 86.88 85 TYR A O 1
ATOM 659 N N . GLY A 1 86 ? 4.522 4.394 -8.951 1.00 86.88 86 GLY A N 1
ATOM 660 C CA . GLY A 1 86 ? 3.946 4.762 -10.236 1.00 86.88 86 GLY A CA 1
ATOM 661 C C . GLY A 1 86 ? 2.475 5.182 -10.157 1.00 86.88 86 GLY A C 1
ATOM 662 O O . GLY A 1 86 ? 1.715 4.780 -9.269 1.00 86.88 86 GLY A O 1
ATOM 663 N N . TYR A 1 87 ? 2.053 5.964 -11.155 1.00 87.94 87 TYR A N 1
ATOM 664 C CA . TYR A 1 87 ? 0.690 6.494 -11.266 1.00 87.94 87 TYR A CA 1
ATOM 665 C C . TYR A 1 87 ? -0.381 5.395 -11.229 1.00 87.94 87 TYR A C 1
ATOM 667 O O . TYR A 1 87 ? -1.347 5.486 -10.466 1.00 87.94 87 TYR A O 1
ATOM 675 N N . TRP A 1 88 ? -0.191 4.332 -12.019 1.00 92.00 88 TRP A N 1
ATOM 676 C CA . TRP A 1 88 ? -1.124 3.207 -12.073 1.00 92.00 88 TRP A CA 1
ATOM 677 C C . TRP A 1 88 ? -1.309 2.566 -10.694 1.00 92.00 88 TRP A C 1
ATOM 679 O O . TRP A 1 88 ? -2.442 2.386 -10.241 1.00 92.00 88 TRP A O 1
ATOM 689 N N . PHE A 1 89 ? -0.209 2.307 -9.982 1.00 90.88 89 PHE A N 1
ATOM 690 C CA . PHE A 1 89 ? -0.251 1.670 -8.671 1.00 90.88 89 PHE A CA 1
ATOM 691 C C . PHE A 1 89 ? -0.947 2.562 -7.632 1.00 90.88 89 PHE A C 1
ATOM 693 O O . PHE A 1 89 ? -1.724 2.075 -6.810 1.00 90.88 89 PHE A O 1
ATOM 700 N N . GLY A 1 90 ? -0.751 3.883 -7.703 1.00 90.25 90 GLY A N 1
ATOM 701 C CA . GLY A 1 90 ? -1.495 4.848 -6.888 1.00 90.25 90 GLY A CA 1
ATOM 702 C C . GLY A 1 90 ? -3.012 4.759 -7.100 1.00 90.25 90 GLY A C 1
ATOM 703 O O . GLY A 1 90 ? -3.779 4.711 -6.135 1.00 90.25 90 GLY A O 1
ATOM 704 N N . ARG A 1 91 ? -3.463 4.655 -8.358 1.00 92.88 91 ARG A N 1
ATOM 705 C CA . ARG A 1 91 ? -4.888 4.467 -8.697 1.00 92.88 91 ARG A CA 1
ATOM 706 C C . ARG A 1 91 ? -5.413 3.102 -8.249 1.00 92.88 91 ARG A C 1
ATOM 708 O O . ARG A 1 91 ? -6.531 3.023 -7.739 1.00 92.88 91 ARG A O 1
ATOM 715 N N . PHE A 1 92 ? -4.612 2.048 -8.394 1.00 92.31 92 PHE A N 1
ATOM 716 C CA . PHE A 1 92 ? -4.934 0.705 -7.912 1.00 92.31 92 PHE A CA 1
ATOM 717 C C . PHE A 1 92 ? -5.167 0.688 -6.393 1.00 92.31 92 PHE A C 1
ATOM 719 O O . PHE A 1 92 ? -6.187 0.169 -5.931 1.00 92.31 92 PHE A O 1
ATOM 726 N N . ILE A 1 93 ? -4.272 1.311 -5.621 1.00 90.38 93 ILE A N 1
ATOM 727 C CA . ILE A 1 93 ? -4.384 1.413 -4.161 1.00 90.38 93 ILE A CA 1
ATOM 728 C C . ILE A 1 93 ? -5.634 2.199 -3.754 1.00 90.38 93 ILE A C 1
ATOM 730 O O . ILE A 1 93 ? -6.378 1.741 -2.887 1.00 90.38 93 ILE A O 1
ATOM 734 N N . LEU A 1 94 ? -5.923 3.321 -4.422 1.00 90.38 94 LEU A N 1
ATOM 735 C CA . LEU A 1 94 ? -7.158 4.081 -4.200 1.00 90.38 94 LEU A CA 1
ATOM 736 C C . LEU A 1 94 ? -8.410 3.226 -4.466 1.00 90.38 94 LEU A C 1
ATOM 738 O O . LEU A 1 94 ? -9.379 3.284 -3.712 1.00 90.38 94 LEU A O 1
ATOM 742 N N . GLY A 1 95 ? -8.392 2.410 -5.522 1.00 91.38 95 GLY A N 1
ATOM 743 C CA . GLY A 1 95 ? -9.466 1.461 -5.808 1.00 91.38 95 GLY A CA 1
ATOM 744 C C . GLY A 1 95 ? -9.623 0.398 -4.717 1.00 91.38 95 GLY A C 1
ATOM 745 O O . GLY A 1 95 ? -10.746 0.091 -4.321 1.00 91.38 95 GLY A O 1
ATOM 746 N N . CYS A 1 96 ? -8.514 -0.137 -4.198 1.00 89.19 96 CYS A N 1
ATOM 747 C CA . CYS A 1 96 ? -8.534 -1.087 -3.083 1.00 89.19 96 CYS A CA 1
ATOM 748 C C . CYS A 1 96 ? -9.139 -0.464 -1.821 1.00 89.19 96 CYS A C 1
ATOM 750 O O . CYS A 1 96 ? -10.012 -1.075 -1.209 1.00 89.19 96 CYS A O 1
ATOM 752 N N . HIS A 1 97 ? -8.742 0.767 -1.486 1.00 87.81 97 HIS A N 1
ATOM 753 C CA . HIS A 1 97 ? -9.281 1.509 -0.343 1.00 87.81 97 HIS A CA 1
ATOM 754 C C . HIS A 1 97 ? -10.801 1.660 -0.427 1.00 87.81 97 HIS A C 1
ATOM 756 O O . HIS A 1 97 ? -11.512 1.273 0.500 1.00 87.81 97 HIS A O 1
ATOM 762 N N . LYS A 1 98 ? -11.308 2.117 -1.580 1.00 88.19 98 LYS A N 1
ATOM 763 C CA . LYS A 1 98 ? -12.749 2.300 -1.804 1.00 88.19 98 LYS A CA 1
ATOM 764 C C . LYS A 1 98 ? -13.552 0.999 -1.716 1.00 88.19 98 LYS A C 1
ATOM 766 O O . LYS A 1 98 ? -14.678 1.032 -1.238 1.00 88.19 98 LYS A O 1
ATOM 771 N N . ARG A 1 99 ? -13.002 -0.132 -2.178 1.00 87.56 99 ARG A N 1
ATOM 772 C CA . ARG A 1 99 ? -13.697 -1.434 -2.140 1.00 87.56 99 ARG A CA 1
ATOM 773 C C . ARG A 1 99 ? -13.712 -2.066 -0.753 1.00 87.56 99 ARG A C 1
ATOM 775 O O . ARG A 1 99 ? -14.722 -2.637 -0.365 1.00 87.56 99 ARG A O 1
ATOM 782 N N . MET A 1 100 ? -12.589 -2.013 -0.040 1.00 85.94 100 MET A N 1
ATOM 783 C CA . MET A 1 100 ? -12.463 -2.649 1.275 1.00 85.94 100 MET A CA 1
ATOM 784 C C . MET A 1 100 ? -13.202 -1.855 2.357 1.00 85.94 100 MET A C 1
ATOM 786 O O . MET A 1 100 ? -13.778 -2.447 3.271 1.00 85.94 100 MET A O 1
ATOM 790 N N . GLY A 1 101 ? -13.191 -0.522 2.237 1.00 77.31 101 GLY A N 1
ATOM 791 C CA . GLY A 1 101 ? -13.693 0.394 3.252 1.00 77.31 101 GLY A CA 1
ATOM 792 C C . GLY A 1 101 ? -12.843 0.373 4.528 1.00 77.31 101 GLY A C 1
ATOM 793 O O . GLY A 1 101 ? -12.273 -0.647 4.919 1.00 77.31 101 GLY A O 1
ATOM 794 N N . ASP A 1 102 ? -12.791 1.505 5.224 1.00 73.56 102 ASP A N 1
ATOM 795 C CA . ASP A 1 102 ? -12.214 1.575 6.565 1.00 73.56 102 ASP A CA 1
ATOM 796 C C . ASP A 1 102 ? -13.337 1.741 7.587 1.00 73.56 102 ASP A C 1
ATOM 798 O O . ASP A 1 102 ? -14.125 2.682 7.532 1.00 73.56 102 ASP A O 1
ATOM 802 N N . LYS A 1 103 ? -13.416 0.803 8.536 1.00 69.56 103 LYS A N 1
ATOM 803 C CA . LYS A 1 103 ? -14.280 0.927 9.715 1.00 69.56 103 LYS A CA 1
ATOM 804 C C . LYS A 1 103 ? -13.381 1.033 10.931 1.00 69.56 103 LYS A C 1
ATOM 806 O O . LYS A 1 103 ? -12.861 0.021 11.396 1.00 69.56 103 LYS A O 1
ATOM 811 N N . VAL A 1 104 ? -13.198 2.248 11.421 1.00 68.50 104 VAL A N 1
ATOM 812 C CA . VAL A 1 104 ? -12.475 2.496 12.664 1.00 68.50 104 VAL A CA 1
ATOM 813 C C . VAL A 1 104 ? -13.429 2.209 13.823 1.00 68.50 104 VAL A C 1
ATOM 815 O O . VAL A 1 104 ? -14.481 2.831 13.930 1.00 68.50 104 VAL A O 1
ATOM 818 N N . VAL A 1 105 ? -13.086 1.228 14.657 1.00 67.56 105 VAL A N 1
ATOM 819 C CA . VAL A 1 105 ? -13.727 1.016 15.960 1.00 67.56 105 VAL A CA 1
ATOM 820 C C . VAL A 1 105 ? -12.684 1.427 16.987 1.00 67.56 105 VAL A C 1
ATOM 822 O O . VAL A 1 105 ? -11.711 0.708 17.193 1.00 67.56 105 VAL A O 1
ATOM 825 N N . GLN A 1 106 ? -12.825 2.639 17.513 1.00 67.00 106 GLN A N 1
ATOM 826 C CA . GLN A 1 106 ? -11.963 3.170 18.561 1.00 67.00 106 GLN A CA 1
ATOM 827 C C . GLN A 1 106 ? -12.630 2.960 19.914 1.00 67.00 106 GLN A C 1
ATOM 829 O O . GLN A 1 106 ? -13.833 3.186 20.051 1.00 67.00 106 GLN A O 1
ATOM 834 N N . ASP A 1 107 ? -11.831 2.583 20.908 1.00 75.31 107 ASP A N 1
ATOM 835 C CA . ASP A 1 107 ? -12.240 2.657 22.304 1.00 75.31 107 ASP A CA 1
ATOM 836 C C . ASP A 1 107 ? -12.276 4.139 22.688 1.00 75.31 107 ASP A C 1
ATOM 838 O O . ASP A 1 107 ? -11.250 4.772 22.948 1.00 75.31 107 ASP A O 1
ATOM 842 N N . TYR A 1 108 ? -13.465 4.733 22.623 1.00 75.31 108 TYR A N 1
ATOM 843 C CA . TYR A 1 108 ? -13.667 6.103 23.071 1.00 75.31 108 TYR A CA 1
ATOM 844 C C . TYR A 1 108 ? -13.584 6.160 24.595 1.00 75.31 108 TYR A C 1
ATOM 846 O O . TYR A 1 108 ? -14.116 5.296 25.294 1.00 75.31 108 TYR A O 1
ATOM 854 N N . ALA A 1 109 ? -12.951 7.212 25.117 1.00 80.19 109 ALA A N 1
ATOM 855 C CA . ALA A 1 109 ? -12.978 7.486 26.545 1.00 80.19 109 ALA A CA 1
ATOM 856 C C . ALA A 1 109 ? -14.437 7.643 27.006 1.00 80.19 109 ALA A C 1
ATOM 858 O O . ALA A 1 109 ? -15.177 8.492 26.503 1.00 80.19 109 ALA A O 1
ATOM 859 N N . LEU A 1 110 ? -14.857 6.813 27.961 1.00 82.56 110 LEU A N 1
ATOM 860 C CA . LEU A 1 110 ? -16.178 6.915 28.566 1.00 82.56 110 LEU A CA 1
ATOM 861 C C . LEU A 1 110 ? -16.234 8.162 29.453 1.00 82.56 110 LEU A C 1
ATOM 863 O O . LEU A 1 110 ? -15.341 8.415 30.262 1.00 82.56 110 LEU A O 1
ATOM 867 N N . SER A 1 111 ? -17.313 8.937 29.341 1.00 87.56 111 SER A N 1
ATOM 868 C CA . SER A 1 111 ? -17.591 9.999 30.310 1.00 87.56 111 SER A CA 1
ATOM 869 C C . SER A 1 111 ? -17.751 9.395 31.707 1.00 87.56 111 SER A C 1
ATOM 871 O O . SER A 1 111 ? -18.391 8.352 31.856 1.00 87.56 111 SER A O 1
ATOM 873 N N . ARG A 1 112 ? -17.246 10.082 32.744 1.00 85.75 112 ARG A N 1
ATOM 874 C CA . ARG A 1 112 ? -17.340 9.645 34.151 1.00 85.75 112 ARG A CA 1
ATOM 875 C C . ARG A 1 112 ? -18.756 9.204 34.534 1.00 85.75 112 ARG A C 1
ATOM 877 O O . ARG A 1 112 ? -18.910 8.234 35.262 1.00 85.75 112 ARG A O 1
ATOM 884 N N . LYS A 1 113 ? -19.786 9.893 34.028 1.00 90.25 113 LYS A N 1
ATOM 885 C CA . LYS A 1 113 ? -21.195 9.559 34.300 1.00 90.25 113 LYS A CA 1
ATOM 886 C C . LYS A 1 113 ? -21.578 8.175 33.769 1.00 90.25 113 LYS A C 1
ATOM 888 O O . LYS A 1 113 ? -22.185 7.400 34.492 1.00 90.25 113 LYS A O 1
ATOM 893 N N . ILE A 1 114 ? -21.186 7.870 32.532 1.00 91.19 114 ILE A N 1
ATOM 894 C CA . ILE A 1 114 ? -21.476 6.587 31.875 1.00 91.19 114 ILE A CA 1
ATOM 895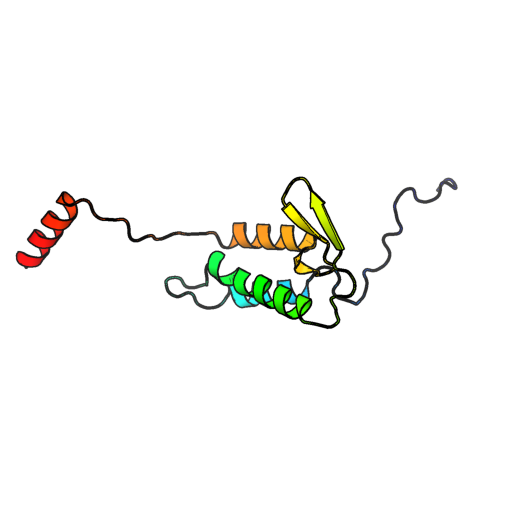 C C . ILE A 1 114 ? -20.715 5.461 32.579 1.00 91.19 114 ILE A C 1
ATOM 897 O O . ILE A 1 114 ? -21.273 4.399 32.823 1.00 91.19 114 ILE A O 1
ATOM 901 N N . PHE A 1 115 ? -19.461 5.717 32.959 1.00 89.69 115 PHE A N 1
ATOM 902 C CA . PHE A 1 115 ? -18.636 4.743 33.671 1.00 89.69 115 PHE A CA 1
ATOM 903 C C . PHE A 1 115 ? -19.206 4.384 35.053 1.00 89.69 115 PHE A C 1
ATOM 905 O O . PHE A 1 115 ? -19.269 3.213 35.407 1.00 89.69 115 PHE A O 1
ATOM 912 N N . VAL A 1 116 ? -19.676 5.381 35.813 1.00 92.69 116 VAL A N 1
ATOM 913 C CA . VAL A 1 116 ? -20.315 5.154 37.121 1.00 92.69 116 VAL A CA 1
ATOM 914 C C . VAL A 1 116 ? -21.630 4.380 36.983 1.00 92.69 116 VAL A C 1
ATOM 916 O O . VAL A 1 116 ? -21.886 3.494 37.788 1.00 92.69 116 VAL A O 1
ATOM 919 N N . GLU A 1 117 ? -22.455 4.671 35.974 1.00 91.56 117 GLU A N 1
ATOM 920 C CA . GLU A 1 117 ? -23.698 3.915 35.743 1.00 91.56 117 GLU A CA 1
ATOM 921 C C . GLU A 1 117 ? -23.450 2.462 35.312 1.00 91.56 117 GLU A C 1
ATOM 923 O O . GLU A 1 117 ? -24.163 1.564 35.759 1.00 91.56 117 GLU A O 1
ATOM 928 N N . LEU A 1 118 ? -22.411 2.213 34.507 1.00 90.31 118 LEU A N 1
ATOM 929 C CA . LEU A 1 118 ? -21.978 0.856 34.153 1.00 90.31 118 LEU A CA 1
ATOM 930 C C . LEU A 1 118 ? -21.541 0.053 35.384 1.00 90.31 118 LEU A C 1
ATOM 932 O O . LEU A 1 118 ? -21.914 -1.109 35.508 1.00 90.31 118 LEU A O 1
ATOM 936 N N . LEU A 1 119 ? -20.790 0.671 36.303 1.00 93.06 119 LEU A N 1
ATOM 937 C CA . LEU A 1 119 ? -20.382 0.024 37.554 1.00 93.06 119 LEU A CA 1
ATOM 938 C C . LEU A 1 119 ? -21.583 -0.332 38.434 1.00 93.06 119 LEU A C 1
ATOM 940 O O . LEU A 1 119 ? -21.647 -1.444 38.942 1.00 93.06 119 LEU A O 1
ATOM 944 N N . LYS A 1 120 ? -22.568 0.566 38.549 1.00 93.12 120 LYS A N 1
ATOM 945 C CA . LYS A 1 120 ? -23.800 0.283 39.301 1.00 93.12 120 LYS A CA 1
ATOM 946 C C . LYS A 1 120 ? -24.588 -0.895 38.730 1.00 93.12 120 LYS A C 1
ATOM 948 O O . LYS A 1 120 ? -25.167 -1.648 39.499 1.00 93.12 120 LYS A O 1
ATOM 953 N N . HIS A 1 121 ? -24.631 -1.041 37.403 1.00 91.50 121 HIS A N 1
ATOM 954 C CA . HIS A 1 121 ? -25.285 -2.192 36.772 1.00 91.50 121 HIS A CA 1
ATOM 955 C C . HIS A 1 121 ? -24.516 -3.495 37.024 1.00 91.50 121 HIS A C 1
ATOM 957 O O . HIS A 1 121 ? -25.141 -4.530 37.188 1.00 91.50 121 HIS A O 1
ATOM 963 N N . LEU A 1 122 ? -23.183 -3.443 37.092 1.00 90.50 122 LEU A N 1
ATOM 964 C CA . LEU A 1 122 ? -22.336 -4.609 37.372 1.00 90.50 122 LEU A CA 1
ATOM 965 C C . LEU A 1 122 ? -22.361 -5.061 38.839 1.00 90.50 122 LEU A C 1
ATOM 967 O O . LEU A 1 122 ? -22.129 -6.232 39.101 1.00 90.50 122 LEU A O 1
ATOM 971 N N . GLU A 1 123 ? -22.590 -4.149 39.785 1.00 90.12 123 GLU A N 1
ATOM 972 C CA . GLU A 1 123 ? -22.711 -4.459 41.222 1.00 90.12 123 GLU A CA 1
ATOM 973 C C . GLU A 1 123 ? -24.141 -4.858 41.635 1.00 90.12 123 GLU A C 1
ATOM 975 O O . GLU A 1 123 ? -24.354 -5.297 42.764 1.00 90.12 123 GLU A O 1
ATOM 980 N N . GLY A 1 124 ? -25.123 -4.644 40.751 1.00 75.19 124 GLY A N 1
ATOM 981 C CA . GLY A 1 124 ? -26.533 -4.972 40.975 1.00 75.19 124 GLY A CA 1
ATOM 982 C C . GLY A 1 124 ? -26.948 -6.386 40.548 1.00 75.19 124 GLY A C 1
ATOM 983 O O . GLY A 1 124 ? -28.065 -6.782 40.884 1.00 75.19 124 GLY A O 1
ATOM 984 N N . ASP A 1 125 ? -26.072 -7.109 39.842 1.00 50.91 125 ASP A N 1
ATOM 985 C CA . ASP A 1 125 ? -26.159 -8.548 39.535 1.00 50.91 125 ASP A CA 1
ATOM 986 C C . ASP A 1 125 ? -25.330 -9.367 40.545 1.00 50.91 125 ASP A C 1
ATOM 988 O O . ASP A 1 125 ? -25.741 -10.509 40.867 1.00 50.91 125 ASP A O 1
#

pLDDT: mean 79.87, std 11.16, range [47.28, 93.12]

Foldseek 3Di:
DPPDPPPDPDPDDDDPDDQQCVVLLVVLVVQQCDQDPVHRGHALVVSCVSVVVQVVVCVVDPVQPDWDWDDDPHDTDTDHSRNCVDPNVVVSSVVVCVVRDDDDDDPDDDDPVRVVVVVVVVVVD

Organism: NCBI:txid2856

Sequence (125 aa):
MFGIPSMTPVMGPFPLEDTFGMGPAACLLRRSLDPGRNKAIIQFATAPRFRSAYSNAYHASKSVEHISSMAYESNKFYTTTCPTYGYWFGRFILGCHKRMGDKVVQDYALSRKIFVELLKHLEGD

Secondary structure (DSSP, 8-state):
--SPPPSS---PPPPSS-SS-HHHHHHHHHHHTSPPSSSSS--TTTTTHHHHHHHHHHHHSTT-S--EEEEETTEEEEE---GGGSHHHHHHHHHHHHHH-------PPPPHHHHHHHHHHHH--